Protein AF-A0A0F9DUV9-F1 (afdb_monomer_lite)

Sequence (166 aa):
MYRPVLILVVLLGTTCGIGGWSSSTASAETKAPRNREAAEKVVEALRHGIEGEDSERYRLLDSALELDENHSAAWWHSGFVRLYHQWLRYDEVAAFAEKDVRLTAYRRVRSEHPQTVEGQLALAQWCAKKKLADRQRAHLTMVLQLEPDHEQARRLLGFRRIDGDW

Radius of gyration: 27.96 Å; chains: 1; bounding box: 99×42×62 Å

Foldseek 3Di:
DDDDDDDDDDDDDDPPPCPDPPPPPVVVVLLVVLLVQLVVLQVVLVVCVVVVVNVSSLVSLVVSCVSPVVNPSSLVSNQWDDDPNDTDHPVCVVVVLVPDPLNVVLVVLLVVFDLALVSLQVSLVVCVVVVNLVSNLVSLVSNCVRPVVPPVSCVSNPHDDDPNRD

InterPro domains:
  IPR011990 Tetratricopeptide-like helical domain superfamily [G3DSA:1.25.40.10] (25-162)
  IPR011990 Tetratricopeptide-like helical domain superfamily [SSF48452] (60-159)

pLDDT: mean 86.36, std 18.94, range [31.83, 98.75]

Organism: NCBI:txid412755

Secondary structure (DSSP, 8-state):
------------------------HHHHHHHHHHHHHHHHHHHHHHHHHHHT-HHHHHHHHHHHHHH-TT-HHHHHHTTEEEETTEEEETTTHHHHHHH-HHHHHHHHHHHHS-SSHHHHHHHHHHHHHTT-HHHHHHHHHHHHHH-TT-HHHHHHTT---BTTB-

Structure (mmCIF, N/CA/C/O backbone):
data_AF-A0A0F9DUV9-F1
#
_entry.id   AF-A0A0F9DUV9-F1
#
loop_
_atom_site.group_PDB
_atom_site.id
_atom_site.type_symbol
_atom_site.label_atom_id
_atom_site.label_alt_id
_atom_site.label_comp_id
_atom_site.label_asym_id
_atom_site.label_entity_id
_atom_site.label_seq_id
_atom_site.pdbx_PDB_ins_code
_atom_site.Cartn_x
_atom_site.Cartn_y
_atom_site.Cartn_z
_atom_site.occupancy
_atom_site.B_iso_or_equiv
_atom_site.auth_seq_id
_atom_site.auth_comp_id
_atom_site.auth_asym_id
_atom_site.auth_atom_id
_atom_site.pdbx_PDB_model_num
ATOM 1 N N . MET A 1 1 ? -74.569 -12.215 -21.321 1.00 38.69 1 MET A N 1
ATOM 2 C CA . MET A 1 1 ? -74.706 -11.350 -22.513 1.00 38.69 1 MET A CA 1
ATOM 3 C C . MET A 1 1 ? -73.351 -10.736 -22.820 1.00 38.69 1 MET A C 1
ATOM 5 O O . MET A 1 1 ? -72.878 -9.902 -22.063 1.00 38.69 1 MET A O 1
ATOM 9 N N . TYR A 1 2 ? -72.705 -11.247 -23.865 1.00 31.83 2 TYR A N 1
ATOM 10 C CA . TYR A 1 2 ? -71.391 -10.838 -24.365 1.00 31.83 2 TYR A CA 1
ATOM 11 C C . TYR A 1 2 ? -71.509 -9.534 -25.174 1.00 31.83 2 TYR A C 1
ATOM 13 O O . TYR A 1 2 ? -72.391 -9.430 -26.025 1.00 31.83 2 TYR A O 1
ATOM 21 N N . ARG A 1 3 ? -70.603 -8.571 -24.962 1.00 37.50 3 ARG A N 1
ATOM 22 C CA . ARG A 1 3 ? -70.309 -7.493 -25.925 1.00 37.50 3 ARG A CA 1
ATOM 23 C C . ARG A 1 3 ? -68.794 -7.483 -26.171 1.00 37.50 3 ARG A C 1
ATOM 25 O O . ARG A 1 3 ? -68.058 -7.311 -25.202 1.00 37.50 3 ARG A O 1
ATOM 32 N N . PRO A 1 4 ? -68.316 -7.698 -27.408 1.00 44.28 4 PRO A N 1
ATOM 33 C CA . PRO A 1 4 ? -66.894 -7.653 -27.716 1.00 44.28 4 PRO A CA 1
ATOM 34 C C . PRO A 1 4 ? -66.462 -6.200 -27.945 1.00 44.28 4 PRO A C 1
ATOM 36 O O . PRO A 1 4 ? -67.138 -5.447 -28.646 1.00 44.28 4 PRO A O 1
ATOM 39 N N . VAL A 1 5 ? -65.331 -5.805 -27.365 1.00 40.44 5 VAL A N 1
ATOM 40 C CA . VAL A 1 5 ? -64.641 -4.562 -27.724 1.00 40.44 5 VAL A CA 1
ATOM 41 C C . VAL A 1 5 ? -63.642 -4.908 -28.824 1.00 40.44 5 VAL A C 1
ATOM 43 O O . VAL A 1 5 ? -62.709 -5.676 -28.601 1.00 40.44 5 VAL A O 1
ATOM 46 N N . LEU A 1 6 ? -63.874 -4.372 -30.024 1.00 40.12 6 LEU A N 1
ATOM 47 C CA . LEU A 1 6 ? -62.917 -4.378 -31.129 1.00 40.12 6 LEU A CA 1
ATOM 48 C C . LEU A 1 6 ? -61.694 -3.548 -30.708 1.00 40.12 6 LEU A C 1
ATOM 50 O O . LEU A 1 6 ? -61.810 -2.336 -30.527 1.00 40.12 6 LEU A O 1
ATOM 54 N N . ILE A 1 7 ? -60.529 -4.180 -30.567 1.00 39.88 7 ILE A N 1
ATOM 55 C CA . ILE A 1 7 ? -59.255 -3.462 -30.459 1.00 39.88 7 ILE A CA 1
ATOM 56 C C . ILE A 1 7 ? -58.710 -3.281 -31.875 1.00 39.88 7 ILE A C 1
ATOM 58 O O . ILE A 1 7 ? -58.362 -4.240 -32.562 1.00 39.88 7 ILE A O 1
ATOM 62 N N . LEU A 1 8 ? -58.685 -2.022 -32.303 1.00 33.62 8 LEU A N 1
ATOM 63 C CA . LEU A 1 8 ? -58.086 -1.538 -33.538 1.00 33.62 8 LEU A CA 1
ATOM 64 C C . LEU A 1 8 ? -56.558 -1.711 -33.454 1.00 33.62 8 LEU A C 1
ATOM 66 O O . LEU A 1 8 ? -55.903 -1.078 -32.627 1.00 33.62 8 LEU A O 1
ATOM 70 N N . VAL A 1 9 ? -55.986 -2.567 -34.301 1.00 38.56 9 VAL A N 1
ATOM 71 C CA . VAL A 1 9 ? -54.532 -2.687 -34.477 1.00 38.56 9 VAL A CA 1
ATOM 72 C C . VAL A 1 9 ? -54.055 -1.508 -35.322 1.00 38.56 9 VAL A C 1
ATOM 74 O O . VAL A 1 9 ? -54.343 -1.443 -36.515 1.00 38.56 9 VAL A O 1
ATOM 77 N N . VAL A 1 10 ? -53.310 -0.586 -34.714 1.00 40.38 10 VAL A N 1
ATOM 78 C CA . VAL A 1 10 ? -52.508 0.406 -35.441 1.00 40.38 10 VAL A CA 1
ATOM 79 C C . VAL A 1 10 ? -51.057 -0.064 -35.408 1.00 40.38 10 VAL A C 1
ATOM 81 O O . VAL A 1 10 ? -50.362 0.070 -34.404 1.00 40.38 10 VAL A O 1
ATOM 84 N N . LEU A 1 11 ? -50.614 -0.653 -36.519 1.00 42.12 11 LEU A N 1
ATOM 85 C CA . LEU A 1 11 ? -49.209 -0.928 -36.807 1.00 42.12 11 LEU A CA 1
ATOM 86 C C . LEU A 1 11 ? -48.532 0.391 -37.198 1.00 42.12 11 LEU A C 1
ATOM 88 O O . LEU A 1 11 ? -48.624 0.826 -38.343 1.00 42.12 11 LEU A O 1
ATOM 92 N N . LEU A 1 12 ? -47.850 1.025 -36.246 1.00 44.44 12 LEU A N 1
ATOM 93 C CA . LEU A 1 12 ? -46.853 2.054 -36.535 1.00 44.44 12 LEU A CA 1
ATOM 94 C C . LEU A 1 12 ? -45.470 1.445 -36.317 1.00 44.44 12 LEU A C 1
ATOM 96 O O . LEU A 1 12 ? -45.144 0.959 -35.235 1.00 44.44 12 LEU A O 1
ATOM 100 N N . GLY A 1 13 ? -44.711 1.404 -37.412 1.00 43.72 13 GLY A N 1
ATOM 101 C CA . GLY A 1 13 ? -43.455 0.686 -37.558 1.00 43.72 13 GLY A CA 1
ATOM 102 C C . GLY A 1 13 ? -42.455 1.002 -36.457 1.00 43.72 13 GLY A C 1
ATOM 103 O O . GLY A 1 13 ? -41.930 2.107 -36.354 1.00 43.72 13 GLY A O 1
ATOM 104 N N . THR A 1 14 ? -42.152 -0.018 -35.663 1.00 50.62 14 THR A N 1
ATOM 105 C CA . THR A 1 14 ? -40.987 -0.046 -34.792 1.00 50.62 14 THR A CA 1
ATOM 106 C C . THR A 1 14 ? -39.815 -0.515 -35.647 1.00 50.62 14 THR A C 1
ATOM 108 O O . THR A 1 14 ? -39.616 -1.711 -35.849 1.00 50.62 14 THR A O 1
ATOM 111 N N . THR A 1 15 ? -39.022 0.413 -36.180 1.00 49.53 15 THR A N 1
ATOM 112 C CA . THR A 1 15 ? -37.647 0.069 -36.550 1.00 49.53 15 THR A CA 1
ATOM 113 C C . THR A 1 15 ? -36.918 -0.213 -35.244 1.00 49.53 15 THR A C 1
ATOM 115 O O . THR A 1 15 ? -36.495 0.701 -34.536 1.00 49.53 15 THR A O 1
ATOM 118 N N . CYS A 1 16 ? -36.857 -1.493 -34.886 1.00 40.56 16 CYS A N 1
ATOM 119 C CA . CYS A 1 16 ? -36.011 -2.007 -33.826 1.00 40.56 16 CYS A CA 1
ATOM 120 C C . CYS A 1 16 ? -34.559 -1.760 -34.255 1.00 40.56 16 CYS A C 1
ATOM 122 O O . CYS A 1 16 ? -33.955 -2.557 -34.968 1.00 40.56 16 CYS A O 1
ATOM 124 N N . GLY A 1 17 ? -34.025 -0.592 -33.898 1.00 40.97 17 GLY A N 1
ATOM 125 C CA . GLY A 1 17 ? -32.596 -0.344 -33.938 1.00 40.97 17 GLY A CA 1
ATOM 126 C C . GLY A 1 17 ? -31.960 -1.243 -32.892 1.00 40.97 17 GLY A C 1
ATOM 127 O O . GLY A 1 17 ? -31.938 -0.904 -31.711 1.00 40.97 17 GLY A O 1
ATOM 128 N N . ILE A 1 18 ? -31.485 -2.409 -33.323 1.00 54.81 18 ILE A N 1
ATOM 129 C CA . ILE A 1 18 ? -30.605 -3.273 -32.542 1.00 54.81 18 ILE A CA 1
ATOM 130 C C . ILE A 1 18 ? -29.285 -2.504 -32.429 1.00 54.81 18 ILE A C 1
ATOM 132 O O . ILE A 1 18 ? -28.372 -2.667 -33.235 1.00 54.81 18 ILE A O 1
ATOM 136 N N . GLY A 1 19 ? -29.215 -1.579 -31.473 1.00 44.53 19 GLY A N 1
ATOM 137 C CA . GLY A 1 19 ? -27.963 -0.987 -31.036 1.00 44.53 19 GLY A CA 1
ATOM 138 C C . GLY A 1 19 ? -27.150 -2.098 -30.395 1.00 44.53 19 GLY A C 1
ATOM 139 O O . GLY A 1 19 ? -27.314 -2.382 -29.212 1.00 44.53 19 GLY A O 1
ATOM 140 N N . GLY A 1 20 ? -26.341 -2.784 -31.200 1.00 41.75 20 GLY A N 1
ATOM 141 C CA . GLY A 1 20 ? -25.406 -3.781 -30.718 1.00 41.75 20 GLY A CA 1
ATOM 142 C C . GLY A 1 20 ? -24.484 -3.131 -29.696 1.00 41.75 20 GLY A C 1
ATOM 143 O O . GLY A 1 20 ? -23.671 -2.272 -30.035 1.00 41.75 20 GLY A O 1
ATOM 144 N N . TRP A 1 21 ? -24.600 -3.541 -28.435 1.00 51.66 21 TRP A N 1
ATOM 145 C CA . TRP A 1 21 ? -23.486 -3.434 -27.508 1.00 51.66 21 TRP A CA 1
ATOM 146 C C . TRP A 1 21 ? -22.383 -4.350 -28.035 1.00 51.66 21 TRP A C 1
ATOM 148 O O . TRP A 1 21 ? -22.334 -5.537 -27.721 1.00 51.66 21 TRP A O 1
ATOM 158 N N . SER A 1 22 ? -21.521 -3.804 -28.891 1.00 51.03 22 SER A N 1
ATOM 159 C CA . SER A 1 22 ? -20.252 -4.431 -29.238 1.00 51.03 22 SER A CA 1
ATOM 160 C C . SER A 1 22 ? -19.390 -4.436 -27.984 1.00 51.03 22 SER A C 1
ATOM 162 O O . SER A 1 22 ? -18.722 -3.457 -27.654 1.00 51.03 22 SER A O 1
ATOM 164 N N . SER A 1 23 ? -19.464 -5.535 -27.239 1.00 54.94 23 SER A N 1
ATOM 165 C CA . SER A 1 23 ? -18.570 -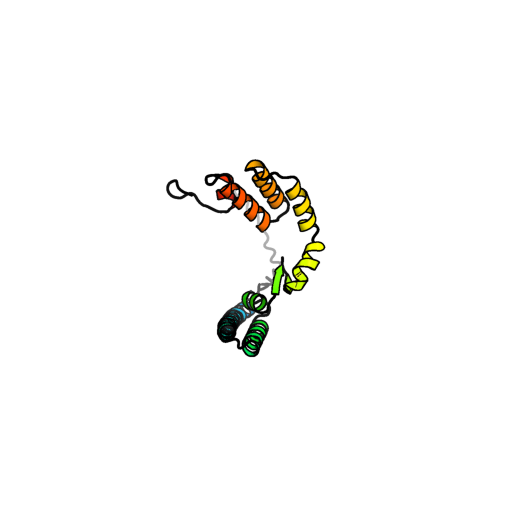5.818 -26.127 1.00 54.94 23 SER A CA 1
ATOM 166 C C . SER A 1 23 ? -17.122 -5.740 -26.613 1.00 54.94 23 SER A C 1
ATOM 168 O O . SER A 1 23 ? -16.762 -6.335 -27.626 1.00 54.94 23 SER A O 1
ATOM 170 N N . SER A 1 24 ? -16.297 -4.999 -25.874 1.00 58.75 24 SER A N 1
ATOM 171 C CA . SER A 1 24 ? -14.857 -4.817 -26.091 1.00 58.75 24 SER A CA 1
ATOM 172 C C . SER A 1 24 ? -14.076 -6.117 -25.827 1.00 58.75 24 SER A C 1
ATOM 174 O O . SER A 1 24 ? -13.321 -6.226 -24.863 1.00 58.75 24 SER A O 1
ATOM 176 N N . THR A 1 25 ? -14.292 -7.152 -26.638 1.00 57.78 25 THR A N 1
ATOM 177 C CA . THR A 1 25 ? -13.604 -8.450 -26.518 1.00 57.78 25 THR A CA 1
ATOM 178 C C . THR A 1 25 ? -12.218 -8.410 -27.160 1.00 57.78 25 THR A C 1
ATOM 180 O O . THR A 1 25 ? -11.255 -8.873 -26.555 1.00 57.78 25 THR A O 1
ATOM 183 N N . ALA A 1 26 ? -12.072 -7.733 -28.303 1.00 56.75 26 ALA A N 1
ATOM 184 C CA . ALA A 1 26 ? -10.803 -7.623 -29.033 1.00 56.75 26 ALA A CA 1
ATOM 185 C C . ALA A 1 26 ? -9.663 -6.969 -28.216 1.00 56.75 26 ALA A C 1
ATOM 187 O O . ALA A 1 26 ? -8.497 -7.360 -28.313 1.00 56.75 26 ALA A O 1
ATOM 188 N N . SER A 1 27 ? -9.990 -5.990 -27.362 1.00 62.84 27 SER A N 1
ATOM 189 C CA . SER A 1 27 ? -9.005 -5.340 -26.482 1.00 62.84 27 SER A CA 1
ATOM 190 C C . SER A 1 27 ? -8.533 -6.278 -25.363 1.00 62.84 27 SER A C 1
ATOM 192 O O . SER A 1 27 ? -7.343 -6.329 -25.050 1.00 62.84 27 SER A O 1
ATOM 194 N N . ALA A 1 28 ? -9.446 -7.079 -24.801 1.00 64.88 28 ALA A N 1
ATOM 195 C CA . ALA A 1 28 ? -9.130 -8.047 -23.753 1.00 64.88 28 ALA A CA 1
ATOM 196 C C . ALA A 1 28 ? -8.307 -9.236 -24.282 1.00 64.88 28 ALA A C 1
ATOM 198 O O . ALA A 1 28 ? -7.328 -9.625 -23.641 1.00 64.88 28 ALA A O 1
ATOM 199 N N . GLU A 1 29 ? -8.646 -9.753 -25.468 1.00 68.81 29 GLU A N 1
ATOM 200 C CA . GLU A 1 29 ? -7.939 -10.864 -26.128 1.00 68.81 29 GLU A CA 1
ATOM 201 C C . GLU A 1 29 ? -6.469 -10.539 -26.410 1.00 68.81 29 GLU A C 1
ATOM 203 O O . GLU A 1 29 ? -5.602 -11.387 -26.217 1.00 68.81 29 GLU A O 1
ATOM 208 N N . THR A 1 30 ? -6.164 -9.294 -26.781 1.00 75.50 30 THR A N 1
ATOM 209 C CA . THR A 1 30 ? -4.781 -8.878 -27.058 1.00 75.50 30 THR A CA 1
ATOM 210 C C . THR A 1 30 ? -4.023 -8.453 -25.791 1.00 75.50 30 THR A C 1
ATOM 212 O O . THR A 1 30 ? -2.795 -8.491 -25.750 1.00 75.50 30 THR A O 1
ATOM 215 N N . LYS A 1 31 ? -4.724 -8.047 -24.723 1.00 80.62 31 LYS A N 1
ATOM 216 C CA . LYS A 1 31 ? -4.100 -7.577 -23.473 1.00 80.62 31 LYS A CA 1
ATOM 217 C C . LYS A 1 31 ? -3.540 -8.715 -22.617 1.00 80.62 31 LYS A C 1
ATOM 219 O O . LYS A 1 31 ? -2.464 -8.563 -22.046 1.00 80.62 31 LYS A O 1
ATOM 224 N N . ALA A 1 32 ? -4.247 -9.841 -22.529 1.00 85.25 32 ALA A N 1
ATOM 225 C CA . ALA A 1 32 ? -3.817 -10.998 -21.741 1.00 85.25 32 ALA A CA 1
ATOM 226 C C . ALA A 1 32 ? -2.440 -11.576 -22.152 1.00 85.25 32 ALA A C 1
ATOM 228 O O . ALA A 1 32 ? -1.613 -11.780 -21.260 1.00 85.25 32 ALA A O 1
ATOM 229 N N . PRO A 1 33 ? -2.140 -11.817 -23.447 1.00 92.44 33 PRO A N 1
ATOM 230 C CA . PRO A 1 33 ? -0.825 -12.314 -23.853 1.00 92.44 33 PRO A CA 1
ATOM 231 C C . PRO A 1 33 ? 0.292 -11.295 -23.593 1.00 92.44 33 PRO A C 1
ATOM 233 O O . PRO A 1 33 ? 1.310 -11.673 -23.021 1.00 92.44 33 PRO A O 1
ATOM 236 N N . ARG A 1 34 ? 0.078 -10.003 -23.892 1.00 93.00 34 ARG A N 1
ATOM 237 C CA . ARG A 1 34 ? 1.069 -8.944 -23.613 1.00 93.00 34 ARG A CA 1
ATOM 238 C C . ARG A 1 34 ? 1.407 -8.825 -22.129 1.00 93.00 34 ARG A C 1
ATOM 240 O O . ARG A 1 34 ? 2.566 -8.667 -21.773 1.00 93.00 34 ARG A O 1
ATOM 247 N N . ASN A 1 35 ? 0.405 -8.936 -21.254 1.00 93.94 35 ASN A N 1
ATOM 248 C CA . ASN A 1 35 ? 0.629 -8.892 -19.810 1.00 93.94 35 ASN A CA 1
ATOM 249 C C . ASN A 1 35 ? 1.482 -10.075 -19.316 1.00 93.94 35 ASN A C 1
ATOM 251 O O . ASN A 1 35 ? 2.321 -9.892 -18.436 1.00 93.94 35 ASN A O 1
ATOM 255 N N . ARG A 1 36 ? 1.285 -11.273 -19.888 1.00 96.00 36 ARG A N 1
ATOM 256 C CA . ARG A 1 36 ? 2.102 -12.454 -19.572 1.00 96.00 36 ARG A CA 1
ATOM 257 C C . ARG A 1 36 ? 3.544 -12.267 -20.034 1.00 96.00 36 ARG A C 1
ATOM 259 O O . ARG A 1 36 ? 4.454 -12.510 -19.253 1.00 96.00 36 ARG A O 1
ATOM 266 N N . GLU A 1 37 ? 3.737 -11.789 -21.256 1.00 97.00 37 GLU A N 1
ATOM 267 C CA . GLU A 1 37 ? 5.068 -11.516 -21.803 1.00 97.00 37 GLU A CA 1
ATOM 268 C C . GLU A 1 37 ? 5.803 -10.434 -20.991 1.00 97.00 37 GLU A C 1
ATOM 270 O O . GLU A 1 37 ? 6.961 -10.612 -20.620 1.00 97.00 37 GLU A O 1
ATOM 275 N N . ALA A 1 38 ? 5.109 -9.359 -20.598 1.00 97.81 38 ALA A N 1
ATOM 276 C CA . ALA A 1 38 ? 5.655 -8.348 -19.691 1.00 97.81 38 ALA A CA 1
ATOM 277 C C . ALA A 1 38 ? 6.084 -8.955 -18.340 1.00 97.81 38 ALA A C 1
ATOM 279 O O . ALA A 1 38 ? 7.147 -8.619 -17.819 1.00 97.81 38 ALA A O 1
ATOM 280 N N . ALA A 1 39 ? 5.300 -9.887 -17.784 1.00 97.69 39 ALA A N 1
ATOM 281 C CA . ALA A 1 39 ? 5.659 -10.578 -16.545 1.00 97.69 39 ALA A CA 1
ATOM 282 C C . ALA A 1 39 ? 6.922 -11.443 -16.704 1.00 97.69 39 ALA A C 1
ATOM 284 O O . ALA A 1 39 ? 7.763 -11.472 -15.806 1.00 97.69 39 ALA A O 1
ATOM 285 N N . GLU A 1 40 ? 7.082 -12.122 -17.842 1.00 98.31 40 GLU A N 1
ATOM 286 C CA . GLU A 1 40 ? 8.283 -12.908 -18.152 1.00 98.31 40 GLU A CA 1
ATOM 287 C C . GLU A 1 40 ? 9.528 -12.015 -18.213 1.00 98.31 40 GLU A C 1
ATOM 289 O O . GLU A 1 40 ? 10.544 -12.342 -17.595 1.00 98.31 40 GLU A O 1
ATOM 294 N N . LYS A 1 41 ? 9.422 -10.838 -18.843 1.00 98.50 41 LYS A N 1
ATOM 295 C CA . LYS A 1 41 ? 10.494 -9.831 -18.866 1.00 98.50 41 LYS A CA 1
ATOM 296 C C . LYS A 1 41 ? 10.870 -9.334 -17.473 1.00 98.50 41 LYS A C 1
ATOM 298 O O . LYS A 1 41 ? 12.053 -9.211 -17.172 1.00 98.50 41 LYS A O 1
ATOM 303 N N . VAL A 1 42 ? 9.893 -9.113 -16.590 1.00 98.44 42 VAL A N 1
ATOM 304 C CA . VAL A 1 42 ? 10.161 -8.745 -15.188 1.00 98.44 42 VAL A CA 1
ATOM 305 C C . VAL A 1 42 ? 10.925 -9.853 -14.460 1.00 98.44 42 VAL A C 1
ATOM 307 O O . VAL A 1 42 ? 11.881 -9.569 -13.740 1.00 98.44 42 VAL A O 1
ATOM 310 N N . VAL A 1 43 ? 10.538 -11.117 -14.645 1.00 98.19 43 VAL A N 1
ATOM 311 C CA . VAL A 1 43 ? 11.233 -12.256 -14.023 1.00 98.19 43 VAL A CA 1
ATOM 312 C C . VAL A 1 43 ? 12.675 -12.372 -14.523 1.00 98.19 43 VAL A C 1
ATOM 314 O O . VAL A 1 43 ? 13.577 -12.636 -13.728 1.00 98.19 43 VAL A O 1
ATOM 317 N N . GLU A 1 44 ? 12.906 -12.169 -15.819 1.00 98.25 44 GLU A N 1
ATOM 318 C CA . GLU A 1 44 ? 14.242 -12.142 -16.424 1.00 98.25 44 GLU A CA 1
ATOM 319 C C . GLU A 1 44 ? 15.083 -10.985 -15.857 1.00 98.25 44 GLU A C 1
ATOM 321 O O . GLU A 1 44 ? 16.194 -11.207 -15.377 1.00 98.25 44 GLU A O 1
ATOM 326 N N . ALA A 1 45 ? 14.510 -9.780 -15.771 1.00 98.31 45 ALA A N 1
ATOM 327 C CA . ALA A 1 45 ? 15.167 -8.600 -15.211 1.00 98.31 45 ALA A CA 1
ATOM 328 C C . ALA A 1 45 ? 15.630 -8.803 -13.760 1.00 98.31 45 ALA A C 1
ATOM 330 O O . ALA A 1 45 ? 16.715 -8.369 -13.369 1.00 98.31 45 ALA A O 1
ATOM 331 N N . LEU A 1 46 ? 14.813 -9.474 -12.944 1.00 96.88 46 LEU A N 1
ATOM 332 C CA . LEU A 1 46 ? 15.165 -9.804 -11.564 1.00 96.88 46 LEU A CA 1
ATOM 333 C C . LEU A 1 46 ? 16.335 -10.781 -11.468 1.00 96.88 46 LEU A C 1
ATOM 335 O O . LEU A 1 46 ? 17.110 -10.702 -10.517 1.00 96.88 46 LEU A O 1
ATOM 339 N N . ARG A 1 47 ? 16.477 -11.673 -12.450 1.00 97.62 47 ARG A N 1
ATOM 340 C CA . ARG A 1 47 ? 17.587 -12.623 -12.538 1.00 97.62 47 ARG A CA 1
ATOM 341 C C . ARG A 1 47 ? 18.908 -11.891 -12.798 1.00 97.62 47 ARG A C 1
ATOM 343 O O . ARG A 1 47 ? 19.830 -12.035 -12.002 1.00 97.62 47 ARG A O 1
ATOM 350 N N . HIS A 1 48 ? 18.928 -10.992 -13.782 1.00 97.75 48 HIS A N 1
ATOM 351 C CA . HIS A 1 48 ? 20.065 -10.098 -14.042 1.00 97.75 48 HIS A CA 1
ATOM 352 C C . HIS A 1 48 ? 20.395 -9.196 -12.843 1.00 97.75 48 HIS A C 1
ATOM 354 O O . HIS A 1 48 ? 21.558 -8.933 -12.551 1.00 97.75 48 HIS A O 1
ATOM 360 N N . GLY A 1 49 ? 19.380 -8.772 -12.080 1.00 93.94 49 GLY A N 1
ATOM 361 C CA . GLY A 1 49 ? 19.583 -8.023 -10.837 1.00 93.94 49 GLY A CA 1
ATOM 362 C C . GLY A 1 49 ?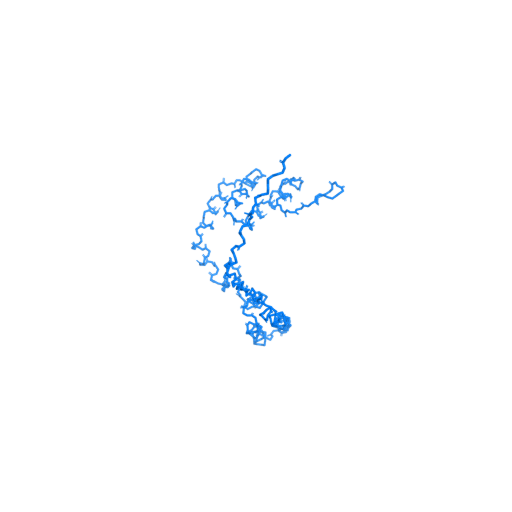 20.353 -8.797 -9.759 1.00 93.94 49 GLY A C 1
ATOM 363 O O . GLY A 1 49 ? 21.113 -8.194 -9.007 1.00 93.94 49 GLY A O 1
ATOM 364 N N . ILE A 1 50 ? 20.197 -10.124 -9.689 1.00 96.50 50 ILE A N 1
ATOM 365 C CA . ILE A 1 50 ? 20.974 -10.982 -8.775 1.00 96.50 50 ILE A CA 1
ATOM 366 C C . ILE A 1 50 ? 22.432 -11.091 -9.242 1.00 96.50 50 ILE A C 1
ATOM 368 O O . ILE A 1 50 ? 23.340 -11.183 -8.419 1.00 96.50 50 ILE A O 1
ATOM 372 N N . GLU A 1 51 ? 22.653 -11.051 -10.554 1.00 95.56 51 GLU A N 1
ATOM 373 C CA . GLU A 1 51 ? 23.970 -11.145 -11.195 1.00 95.56 51 GLU A CA 1
ATOM 374 C C . GLU A 1 51 ? 24.716 -9.795 -11.225 1.00 95.56 51 GLU A C 1
ATOM 376 O O . GLU A 1 51 ? 25.907 -9.751 -11.529 1.00 95.56 51 GLU A O 1
ATOM 381 N N . GLY A 1 52 ? 24.049 -8.695 -10.849 1.00 94.69 52 GLY A N 1
ATOM 382 C CA . GLY A 1 52 ? 24.605 -7.336 -10.864 1.00 94.69 52 GLY A CA 1
ATOM 383 C C . GLY A 1 52 ? 24.602 -6.678 -12.249 1.00 94.69 52 GLY A C 1
ATOM 384 O O . GLY A 1 52 ? 25.228 -5.637 -12.446 1.00 94.69 52 GLY A O 1
ATOM 385 N N . GLU A 1 53 ? 23.893 -7.261 -13.215 1.00 97.19 53 GLU A N 1
ATOM 386 C CA . GLU A 1 53 ? 23.799 -6.780 -14.593 1.00 97.19 53 GLU A CA 1
ATOM 387 C C . GLU A 1 53 ? 22.711 -5.700 -14.727 1.00 97.19 53 GLU A C 1
ATOM 389 O O . GLU A 1 53 ? 21.684 -5.871 -15.389 1.00 97.19 53 GLU A O 1
ATOM 394 N N . ASP A 1 54 ? 22.930 -4.557 -14.072 1.00 94.81 54 ASP A N 1
ATOM 395 C CA . ASP A 1 54 ? 21.926 -3.493 -13.947 1.00 94.81 54 ASP A CA 1
ATOM 396 C C . ASP A 1 54 ? 21.424 -2.956 -15.296 1.00 94.81 54 ASP A C 1
ATOM 398 O O . ASP A 1 54 ? 20.234 -2.674 -15.442 1.00 94.81 54 ASP A O 1
ATOM 402 N N . SER A 1 55 ? 22.297 -2.832 -16.302 1.00 97.19 55 SER A N 1
ATOM 403 C CA . SER A 1 55 ? 21.902 -2.353 -17.635 1.00 97.19 55 SER A CA 1
ATOM 404 C C . SER A 1 55 ? 20.881 -3.274 -18.300 1.00 97.19 55 SER A C 1
ATOM 406 O O . SER A 1 55 ? 19.904 -2.790 -18.871 1.00 97.19 55 SER A O 1
ATOM 408 N N . GLU A 1 56 ? 21.077 -4.589 -18.193 1.00 98.00 56 GLU A N 1
ATOM 409 C CA . GLU A 1 56 ? 20.171 -5.570 -18.787 1.00 98.00 56 GLU A CA 1
ATOM 410 C C . GLU A 1 56 ? 18.863 -5.657 -17.999 1.00 98.00 56 GLU A C 1
ATOM 412 O O . GLU A 1 56 ? 17.778 -5.648 -18.585 1.00 98.00 56 GLU A O 1
ATOM 417 N N . ARG A 1 57 ? 18.952 -5.602 -16.663 1.00 97.88 57 ARG A N 1
ATOM 418 C CA . ARG A 1 57 ? 17.783 -5.469 -15.790 1.00 97.88 57 ARG A CA 1
ATOM 419 C C . ARG A 1 57 ? 16.896 -4.295 -16.216 1.00 97.88 57 ARG A C 1
ATOM 421 O O . ARG A 1 57 ? 15.694 -4.487 -16.384 1.00 97.88 57 ARG A O 1
ATOM 428 N N . TYR A 1 58 ? 17.451 -3.093 -16.387 1.00 97.19 58 TYR A N 1
ATOM 429 C CA . TYR A 1 58 ? 16.644 -1.927 -16.768 1.00 97.19 58 TYR A CA 1
ATOM 430 C C . TYR A 1 58 ? 16.084 -2.041 -18.190 1.00 97.19 58 TYR A C 1
ATOM 432 O O . TYR A 1 58 ? 14.904 -1.762 -18.385 1.00 97.19 58 TYR A O 1
ATOM 440 N N . ARG A 1 59 ? 16.864 -2.551 -19.153 1.00 98.19 59 ARG A N 1
ATOM 441 C CA . ARG A 1 59 ? 16.396 -2.781 -20.532 1.00 98.19 59 ARG A CA 1
ATOM 442 C C . ARG A 1 59 ? 15.166 -3.695 -20.584 1.00 98.19 59 ARG A C 1
ATOM 444 O O . ARG A 1 59 ? 14.225 -3.441 -21.336 1.00 98.19 59 ARG A O 1
ATOM 451 N N . LEU A 1 60 ? 15.168 -4.765 -19.791 1.00 98.62 60 LEU A N 1
ATOM 452 C CA . LEU A 1 60 ? 14.055 -5.711 -19.712 1.00 98.62 60 LEU A CA 1
ATOM 453 C C . LEU A 1 60 ? 12.819 -5.104 -19.036 1.00 98.62 60 LEU A C 1
ATOM 455 O O . LEU A 1 60 ? 11.698 -5.365 -19.472 1.00 98.62 60 LEU A O 1
ATOM 459 N N . LEU A 1 61 ? 13.007 -4.275 -18.005 1.00 98.25 61 LEU A N 1
ATOM 460 C CA . LEU A 1 61 ? 11.905 -3.567 -17.350 1.00 98.25 61 LEU A CA 1
ATOM 461 C C . LEU A 1 61 ? 11.253 -2.530 -18.272 1.00 98.25 61 LEU A C 1
ATOM 463 O O . LEU A 1 61 ? 10.025 -2.450 -18.305 1.00 98.25 61 LEU A O 1
ATOM 467 N N . ASP A 1 62 ? 12.045 -1.797 -19.055 1.00 98.06 62 ASP A N 1
ATOM 468 C CA . ASP A 1 62 ? 11.530 -0.864 -20.062 1.00 98.06 62 ASP A CA 1
ATOM 469 C C . ASP A 1 62 ? 10.722 -1.614 -21.131 1.00 98.06 62 ASP A C 1
ATOM 471 O O . ASP A 1 62 ? 9.577 -1.259 -21.409 1.00 98.06 62 ASP A O 1
ATOM 475 N N . SER A 1 63 ? 11.249 -2.735 -21.638 1.00 98.19 63 SER A N 1
ATOM 476 C CA . SER A 1 63 ? 10.529 -3.599 -22.583 1.00 98.19 63 SER A CA 1
ATOM 477 C C . SER A 1 63 ? 9.211 -4.143 -22.007 1.00 98.19 63 SER A C 1
ATOM 479 O O . SER A 1 63 ? 8.207 -4.222 -22.716 1.00 98.19 63 SER A O 1
ATOM 481 N N . ALA A 1 64 ? 9.165 -4.478 -20.712 1.00 98.31 64 ALA A N 1
ATOM 482 C CA . ALA A 1 64 ? 7.929 -4.899 -20.051 1.00 98.31 64 ALA A CA 1
ATOM 483 C C . ALA A 1 64 ? 6.866 -3.783 -20.026 1.00 98.31 64 ALA A C 1
ATOM 485 O O . ALA A 1 64 ? 5.679 -4.059 -20.210 1.00 98.31 64 ALA A O 1
ATOM 486 N N . LEU A 1 65 ? 7.283 -2.529 -19.819 1.00 97.25 65 LEU A N 1
ATOM 487 C CA . LEU A 1 65 ? 6.393 -1.362 -19.819 1.00 97.25 65 LEU A CA 1
ATOM 488 C C . LEU A 1 65 ? 5.938 -0.962 -21.229 1.00 97.25 65 LEU A C 1
ATOM 490 O O . LEU A 1 65 ? 4.822 -0.470 -21.381 1.00 97.25 65 LEU A O 1
ATOM 494 N N . GLU A 1 66 ? 6.746 -1.216 -22.259 1.00 96.81 66 GLU A N 1
ATOM 495 C CA . GLU A 1 66 ? 6.327 -1.074 -23.661 1.00 96.81 66 GLU A CA 1
ATOM 496 C C . GLU A 1 66 ? 5.227 -2.084 -24.034 1.00 96.81 66 GLU A C 1
ATOM 498 O O . GLU A 1 66 ? 4.288 -1.749 -24.761 1.00 96.81 66 GLU A O 1
ATOM 503 N N . LEU A 1 67 ? 5.310 -3.316 -23.515 1.00 96.50 67 LEU A N 1
ATOM 504 C CA . LEU A 1 67 ? 4.303 -4.364 -23.726 1.00 96.50 67 LEU A CA 1
ATOM 505 C C . LEU A 1 67 ? 2.994 -4.088 -22.968 1.00 96.50 67 LEU A C 1
ATOM 507 O O . LEU A 1 67 ? 1.898 -4.293 -23.505 1.00 96.50 67 LEU A O 1
ATOM 511 N N . ASP A 1 68 ? 3.095 -3.648 -21.713 1.00 95.75 68 ASP A N 1
ATOM 512 C CA . ASP A 1 68 ? 1.961 -3.281 -20.865 1.00 95.75 68 ASP A CA 1
ATOM 513 C C . ASP A 1 68 ? 2.321 -2.090 -19.966 1.00 95.75 68 ASP A C 1
ATOM 515 O O . ASP A 1 68 ? 2.874 -2.238 -18.876 1.00 95.75 68 ASP A O 1
ATOM 519 N N . GLU A 1 69 ? 1.916 -0.895 -20.398 1.00 93.69 69 GLU A N 1
ATOM 520 C CA . GLU A 1 69 ? 2.145 0.377 -19.695 1.00 93.69 69 GLU A CA 1
ATOM 521 C C . GLU A 1 69 ? 1.597 0.397 -18.256 1.00 93.69 69 GLU A C 1
ATOM 523 O O . GLU A 1 69 ? 2.009 1.212 -17.433 1.00 93.69 69 GLU A O 1
ATOM 528 N N . ASN A 1 70 ? 0.652 -0.491 -17.925 1.00 91.31 70 ASN A N 1
ATOM 529 C CA . ASN A 1 70 ? 0.032 -0.579 -16.606 1.00 91.31 70 ASN A CA 1
ATOM 530 C C . ASN A 1 70 ? 0.565 -1.773 -15.792 1.00 91.31 70 ASN A C 1
ATOM 532 O O . ASN A 1 70 ? 0.009 -2.096 -14.729 1.00 91.31 70 ASN A O 1
ATOM 536 N N . HIS A 1 71 ? 1.642 -2.423 -16.253 1.00 95.88 71 HIS A N 1
ATOM 537 C CA . HIS A 1 71 ? 2.223 -3.589 -15.600 1.00 95.88 71 HIS A CA 1
ATOM 538 C C . HIS A 1 71 ? 2.852 -3.213 -14.256 1.00 95.88 71 HIS A C 1
ATOM 540 O O . HIS A 1 71 ? 3.937 -2.641 -14.161 1.00 95.88 71 HIS A O 1
ATOM 546 N N . SER A 1 72 ? 2.148 -3.543 -13.174 1.00 95.62 72 SER A N 1
ATOM 547 C CA . SER A 1 72 ? 2.482 -3.020 -11.846 1.00 95.62 72 SER A CA 1
ATOM 548 C C . SER A 1 72 ? 3.820 -3.529 -11.304 1.00 95.62 72 SER A C 1
ATOM 550 O O . SER A 1 72 ? 4.506 -2.793 -10.600 1.00 95.62 72 SER A O 1
ATOM 552 N N . ALA A 1 73 ? 4.208 -4.764 -11.636 1.00 96.38 73 ALA A N 1
ATOM 553 C CA . ALA A 1 73 ? 5.488 -5.311 -11.195 1.00 96.38 73 ALA A CA 1
ATOM 554 C C . ALA A 1 73 ? 6.674 -4.620 -11.887 1.00 96.38 73 ALA A C 1
ATOM 556 O O . ALA A 1 73 ? 7.678 -4.352 -11.236 1.00 96.38 73 ALA A O 1
ATOM 557 N N . ALA A 1 74 ? 6.537 -4.267 -13.169 1.00 97.62 74 ALA A N 1
ATOM 558 C CA . ALA A 1 74 ? 7.588 -3.591 -13.924 1.00 97.62 74 ALA A CA 1
ATOM 559 C C . ALA A 1 74 ? 7.842 -2.197 -13.345 1.00 97.62 74 ALA A C 1
ATOM 561 O O . ALA A 1 74 ? 8.967 -1.898 -12.964 1.00 97.62 74 ALA A O 1
ATOM 562 N N . TRP A 1 75 ? 6.785 -1.404 -13.128 1.00 97.31 75 TRP A N 1
ATOM 563 C CA . TRP A 1 75 ? 6.900 -0.107 -12.453 1.00 97.31 75 TRP A CA 1
ATOM 564 C C . TRP A 1 75 ? 7.578 -0.202 -11.081 1.00 97.31 75 TRP A C 1
ATOM 566 O O . TRP A 1 75 ? 8.495 0.568 -10.791 1.00 97.31 75 TRP A O 1
ATOM 576 N N . TRP A 1 76 ? 7.159 -1.160 -10.247 1.00 96.25 76 TRP A N 1
ATOM 577 C CA . TRP A 1 76 ? 7.771 -1.388 -8.937 1.00 96.25 76 TRP A CA 1
ATOM 578 C C . TRP A 1 76 ? 9.270 -1.678 -9.049 1.00 96.25 76 TRP A C 1
ATOM 580 O O . TRP A 1 76 ? 10.090 -1.045 -8.381 1.00 96.25 76 TRP A O 1
ATOM 590 N N . HIS A 1 77 ? 9.643 -2.601 -9.934 1.00 96.19 77 HIS A N 1
ATOM 591 C CA . HIS A 1 77 ? 11.036 -2.981 -10.127 1.00 96.19 77 HIS A CA 1
ATOM 592 C C . HIS A 1 77 ? 11.872 -1.914 -10.845 1.00 96.19 77 HIS A C 1
ATOM 594 O O . HIS A 1 77 ? 13.090 -1.934 -10.683 1.00 96.19 77 HIS A O 1
ATOM 600 N N . SER A 1 78 ? 11.255 -0.943 -11.523 1.00 94.88 78 SER A N 1
ATOM 601 C CA . SER A 1 78 ? 11.916 0.254 -12.070 1.00 94.88 78 SER A CA 1
ATOM 602 C C . SER A 1 78 ? 12.125 1.376 -11.039 1.00 94.88 78 SER A C 1
ATOM 604 O O . SER A 1 78 ? 12.612 2.448 -11.389 1.00 94.88 78 SER A O 1
ATOM 606 N N . GLY A 1 79 ? 11.782 1.160 -9.762 1.00 93.06 79 GLY A N 1
ATOM 607 C CA . GLY A 1 79 ? 11.998 2.139 -8.686 1.00 93.06 79 GLY A CA 1
ATOM 608 C C . GLY A 1 79 ? 10.834 3.109 -8.462 1.00 93.06 79 GLY A C 1
ATOM 609 O O . GLY A 1 79 ? 11.011 4.149 -7.817 1.00 93.06 79 GLY A O 1
ATOM 610 N N . PHE A 1 80 ? 9.647 2.774 -8.971 1.00 95.50 80 PHE A N 1
ATOM 611 C CA . PHE A 1 80 ? 8.428 3.540 -8.743 1.00 95.50 80 PHE A CA 1
ATOM 612 C C . PHE A 1 80 ? 7.572 2.901 -7.652 1.00 95.50 80 PHE A C 1
ATOM 614 O O . PHE A 1 80 ? 7.472 1.685 -7.512 1.00 95.50 80 PHE A O 1
ATOM 621 N N . VAL A 1 81 ? 6.888 3.740 -6.889 1.00 93.81 81 VAL A N 1
ATOM 622 C CA . VAL A 1 81 ? 5.934 3.341 -5.863 1.00 93.81 81 VAL A CA 1
ATOM 623 C C . VAL A 1 81 ? 4.563 3.838 -6.279 1.00 93.81 81 VAL A C 1
ATOM 625 O O . VAL A 1 81 ? 4.379 5.002 -6.641 1.00 93.81 81 VAL A O 1
ATOM 628 N N . ARG A 1 82 ? 3.571 2.951 -6.210 1.00 92.44 82 ARG A N 1
ATOM 629 C CA . ARG A 1 82 ? 2.188 3.327 -6.475 1.00 92.44 82 ARG A CA 1
ATOM 630 C C . ARG A 1 82 ? 1.589 3.990 -5.244 1.00 92.44 82 ARG A C 1
ATOM 632 O O . ARG A 1 82 ? 1.344 3.325 -4.240 1.00 92.44 82 ARG A O 1
ATOM 639 N N . LEU A 1 83 ? 1.303 5.284 -5.336 1.00 87.00 83 LEU A N 1
ATOM 640 C CA . LEU A 1 83 ? 0.557 6.020 -4.322 1.00 87.00 83 LEU A CA 1
ATOM 641 C C . LEU A 1 83 ? -0.779 6.470 -4.917 1.00 87.00 83 LEU A C 1
ATOM 643 O O . LEU A 1 83 ? -0.834 7.179 -5.921 1.00 87.00 83 LEU A O 1
ATOM 647 N N . TYR A 1 84 ? -1.881 6.035 -4.305 1.00 82.31 84 TYR A N 1
ATOM 648 C CA . TYR A 1 84 ? -3.223 6.168 -4.880 1.00 82.31 84 TYR A CA 1
ATOM 649 C C . TYR A 1 84 ? -3.293 5.554 -6.292 1.00 82.31 84 TYR A C 1
ATOM 651 O O . TYR A 1 84 ? -3.154 4.343 -6.456 1.00 82.31 84 TYR A O 1
ATOM 659 N N . HIS A 1 85 ? -3.504 6.373 -7.319 1.00 85.75 85 HIS A N 1
ATOM 660 C CA . HIS A 1 85 ? -3.621 5.932 -8.709 1.00 85.75 85 HIS A CA 1
ATOM 661 C C . HIS A 1 85 ? -2.440 6.400 -9.567 1.00 85.75 85 HIS A C 1
ATOM 663 O O . HIS A 1 85 ? -2.561 6.438 -10.785 1.00 85.75 85 HIS A O 1
ATOM 669 N N . GLN A 1 86 ? -1.320 6.765 -8.938 1.00 89.31 86 GLN A N 1
ATOM 670 C CA . GLN A 1 86 ? -0.149 7.313 -9.615 1.00 89.31 86 GLN A CA 1
ATOM 671 C C . GLN A 1 86 ? 1.102 6.509 -9.268 1.00 89.31 86 GLN A C 1
ATOM 673 O O . GLN A 1 86 ? 1.309 6.139 -8.111 1.00 89.31 86 GLN A O 1
ATOM 678 N N . TRP A 1 87 ? 1.923 6.245 -10.281 1.00 93.94 87 TRP A N 1
ATOM 679 C CA . TRP A 1 87 ? 3.289 5.766 -10.115 1.00 93.94 87 TRP A CA 1
ATOM 680 C C . TRP A 1 87 ? 4.192 6.977 -9.919 1.00 93.94 87 TRP A C 1
ATOM 682 O O . TRP A 1 87 ? 4.231 7.860 -10.770 1.00 93.94 87 TRP A O 1
ATOM 692 N N . LEU A 1 88 ? 4.863 7.037 -8.776 1.00 94.75 88 LEU A N 1
ATOM 693 C CA . LEU A 1 88 ? 5.806 8.097 -8.425 1.00 94.75 88 LEU A CA 1
ATOM 694 C C . LEU A 1 88 ? 7.175 7.469 -8.228 1.00 94.75 88 LEU A C 1
ATOM 696 O O . LEU A 1 88 ? 7.254 6.358 -7.699 1.00 94.75 88 LEU A O 1
ATOM 700 N N . ARG A 1 89 ? 8.253 8.159 -8.599 1.00 93.88 89 ARG A N 1
ATOM 701 C CA . ARG A 1 89 ? 9.583 7.698 -8.192 1.00 93.88 89 ARG A CA 1
ATOM 702 C C . ARG A 1 89 ? 9.689 7.765 -6.672 1.00 93.88 89 ARG A C 1
ATOM 704 O O . ARG A 1 89 ? 9.044 8.599 -6.033 1.00 93.88 89 ARG A O 1
ATOM 711 N N . TYR A 1 90 ? 10.470 6.869 -6.072 1.00 88.88 90 TYR A N 1
ATOM 712 C CA . TYR A 1 90 ? 10.534 6.757 -4.609 1.00 88.88 90 TYR A CA 1
ATOM 713 C C . TYR A 1 90 ? 10.891 8.087 -3.906 1.00 88.88 90 TYR A C 1
ATOM 715 O O . TYR A 1 90 ? 10.390 8.363 -2.817 1.00 88.88 90 TYR A O 1
ATOM 723 N N . ASP A 1 91 ? 11.728 8.914 -4.534 1.00 90.62 91 ASP A N 1
ATOM 724 C CA . ASP A 1 91 ? 12.193 10.219 -4.056 1.00 90.62 91 ASP A CA 1
ATOM 725 C C . ASP A 1 91 ? 11.115 11.315 -4.153 1.00 90.62 91 ASP A C 1
ATOM 727 O O . ASP A 1 91 ? 11.120 12.267 -3.374 1.00 90.62 91 ASP A O 1
ATOM 731 N N . GLU A 1 92 ? 10.125 11.150 -5.030 1.00 92.62 92 GLU A N 1
ATOM 732 C CA . GLU A 1 92 ? 8.997 12.075 -5.201 1.00 92.62 92 GLU A CA 1
ATOM 733 C C . GLU A 1 92 ? 7.861 11.824 -4.195 1.00 92.62 92 GLU A C 1
ATOM 735 O O . GLU A 1 92 ? 7.044 12.713 -3.924 1.00 92.62 92 GLU A O 1
ATOM 740 N N . VAL A 1 93 ? 7.806 10.622 -3.608 1.00 90.12 93 VAL A N 1
ATOM 741 C CA . VAL A 1 93 ? 6.721 10.198 -2.706 1.00 90.12 93 VAL A CA 1
ATOM 742 C C . VAL A 1 93 ? 6.578 11.140 -1.509 1.00 90.12 93 VAL A C 1
ATOM 744 O O . VAL A 1 93 ? 5.456 11.475 -1.125 1.00 90.12 93 VAL A O 1
ATOM 747 N N . ALA A 1 94 ? 7.690 11.591 -0.919 1.00 87.00 94 ALA A N 1
ATOM 748 C CA . ALA A 1 94 ? 7.670 12.460 0.259 1.00 87.00 94 ALA A CA 1
ATOM 749 C C . ALA A 1 94 ? 7.026 13.823 -0.045 1.00 87.00 94 ALA A C 1
ATOM 751 O O . ALA A 1 94 ? 6.086 14.230 0.640 1.00 87.00 94 ALA A O 1
ATOM 752 N N . ALA A 1 95 ? 7.463 14.478 -1.123 1.00 88.00 95 ALA A N 1
ATOM 753 C CA . ALA A 1 95 ? 6.929 15.769 -1.552 1.00 88.00 95 ALA A CA 1
ATOM 754 C C . ALA A 1 95 ? 5.451 15.676 -1.966 1.00 88.00 95 ALA A C 1
ATOM 756 O O . ALA A 1 95 ? 4.666 16.599 -1.729 1.00 88.00 95 ALA A O 1
ATOM 757 N N . PHE A 1 96 ? 5.042 14.554 -2.567 1.00 87.81 96 PHE A N 1
ATOM 758 C CA . PHE 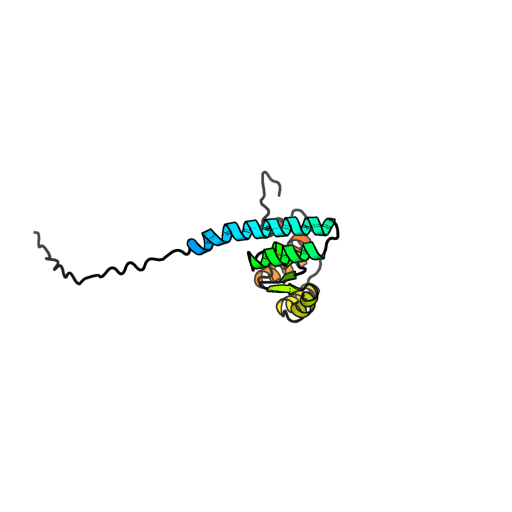A 1 96 ? 3.633 14.304 -2.855 1.00 87.81 96 PHE A CA 1
ATOM 759 C C . PHE A 1 96 ? 2.816 14.152 -1.564 1.00 87.81 96 PHE A C 1
ATOM 761 O O . PHE A 1 96 ? 1.748 14.749 -1.420 1.00 87.81 96 PHE A O 1
ATOM 768 N N . ALA A 1 97 ? 3.325 13.379 -0.603 1.00 83.31 97 ALA A N 1
ATOM 769 C CA . ALA A 1 97 ? 2.658 13.112 0.665 1.00 83.31 97 ALA A CA 1
ATOM 770 C C . ALA A 1 97 ? 2.461 14.380 1.517 1.00 83.31 97 ALA A C 1
ATOM 772 O O . ALA A 1 97 ? 1.441 14.503 2.192 1.00 83.31 97 ALA A O 1
ATOM 773 N N . GLU A 1 98 ? 3.388 15.340 1.471 1.00 85.12 98 GLU A N 1
ATOM 774 C CA . GLU A 1 98 ? 3.256 16.635 2.160 1.00 85.12 98 GLU A CA 1
ATOM 775 C C . GLU A 1 98 ? 2.058 17.458 1.675 1.00 85.12 98 GLU A C 1
ATOM 777 O O . GLU A 1 98 ? 1.399 18.133 2.467 1.00 85.12 98 GLU A O 1
ATOM 782 N N . LYS A 1 99 ? 1.733 17.364 0.383 1.00 87.38 99 LYS A N 1
ATOM 783 C CA . LYS A 1 99 ? 0.597 18.070 -0.226 1.00 87.38 99 LYS A CA 1
ATOM 784 C C . LYS A 1 99 ? -0.740 17.372 0.038 1.00 87.38 99 LYS A C 1
ATOM 786 O O . LYS A 1 99 ? -1.800 17.951 -0.201 1.00 87.38 99 LYS A O 1
ATOM 791 N N . ASP A 1 100 ? -0.722 16.135 0.535 1.00 87.38 100 ASP A N 1
ATOM 792 C CA . ASP A 1 100 ? -1.934 15.366 0.790 1.00 87.38 100 ASP A CA 1
ATOM 793 C C . ASP A 1 100 ? -2.611 15.799 2.098 1.00 87.38 100 ASP A C 1
ATOM 795 O O . ASP A 1 100 ? -2.291 15.344 3.200 1.00 87.38 100 ASP A O 1
ATOM 799 N N . VAL A 1 101 ? -3.641 16.636 1.957 1.00 89.44 101 VAL A N 1
ATOM 800 C CA . VAL A 1 101 ? -4.478 17.123 3.065 1.00 89.44 101 VAL A CA 1
ATOM 801 C C . VAL A 1 101 ? -5.046 15.975 3.910 1.00 89.44 101 VAL A C 1
ATOM 803 O O . VAL A 1 101 ? -5.211 16.126 5.124 1.00 89.44 101 VAL A O 1
ATOM 806 N N . ARG A 1 102 ? -5.312 14.800 3.316 1.00 89.94 102 ARG A N 1
ATOM 807 C CA . ARG A 1 102 ? -5.810 13.637 4.068 1.00 89.94 102 ARG A CA 1
ATOM 808 C C . ARG A 1 102 ? -4.745 13.077 5.000 1.00 89.94 102 ARG A C 1
ATOM 810 O O . ARG A 1 102 ? -5.074 12.706 6.126 1.00 89.94 102 ARG A O 1
ATOM 817 N N . LEU A 1 103 ? -3.487 13.024 4.555 1.00 89.12 103 LEU A N 1
ATOM 818 C CA . LEU A 1 103 ? -2.375 12.574 5.388 1.00 89.12 103 LEU A CA 1
ATOM 819 C C . LEU A 1 103 ? -2.117 13.561 6.530 1.00 89.12 103 LEU A C 1
ATOM 821 O O . LEU A 1 103 ? -1.941 13.125 7.668 1.00 89.12 103 LEU A O 1
ATOM 825 N N . THR A 1 104 ? -2.166 14.866 6.259 1.00 91.81 104 THR A N 1
ATOM 826 C CA . THR A 1 104 ? -2.031 15.906 7.291 1.00 91.81 104 THR A CA 1
ATOM 827 C C . THR A 1 104 ? -3.139 15.806 8.340 1.00 91.81 104 THR A C 1
ATOM 829 O O . THR A 1 104 ? -2.855 15.754 9.537 1.00 91.81 104 THR A O 1
ATOM 832 N N . ALA A 1 105 ? -4.400 15.684 7.912 1.00 94.44 105 ALA A N 1
ATOM 833 C CA . ALA A 1 105 ? -5.526 15.505 8.828 1.00 94.44 105 ALA A CA 1
ATOM 834 C C . ALA A 1 105 ? -5.391 14.223 9.666 1.00 94.44 105 ALA A C 1
ATOM 836 O O . ALA A 1 105 ? -5.622 14.253 10.873 1.00 94.44 105 ALA A O 1
ATOM 837 N N . TYR A 1 106 ? -4.982 13.112 9.043 1.00 95.81 106 TYR A N 1
ATOM 838 C CA . TYR A 1 106 ? -4.738 11.851 9.740 1.00 95.81 106 TYR A CA 1
ATOM 839 C C . TYR A 1 106 ? -3.644 11.974 10.802 1.00 95.81 106 TYR A C 1
ATOM 841 O O . TYR A 1 106 ? -3.844 11.508 11.918 1.00 95.81 106 TYR A O 1
ATOM 849 N N . ARG A 1 107 ? -2.510 12.613 10.485 1.00 94.94 107 ARG A N 1
ATOM 850 C CA . ARG A 1 107 ? -1.403 12.799 11.436 1.00 94.94 107 ARG A CA 1
ATOM 851 C C . ARG A 1 107 ? -1.851 13.563 12.684 1.00 94.94 107 ARG A C 1
ATOM 853 O O . ARG A 1 107 ? -1.541 13.119 13.784 1.00 94.94 107 ARG A O 1
ATOM 860 N N . ARG A 1 108 ? -2.631 14.638 12.513 1.00 95.75 108 ARG A N 1
ATOM 861 C CA . ARG A 1 108 ? -3.201 15.409 13.630 1.00 95.75 108 ARG A CA 1
ATOM 862 C C . ARG A 1 108 ? -4.139 14.563 14.491 1.00 95.75 108 ARG A C 1
ATOM 864 O O . ARG A 1 108 ? -3.966 14.484 15.699 1.00 95.75 108 ARG A O 1
ATOM 871 N N . VAL A 1 109 ? -5.104 13.885 13.870 1.00 97.12 109 VAL A N 1
ATOM 872 C CA . VAL A 1 109 ? -6.059 13.055 14.621 1.00 97.12 109 VAL A CA 1
ATOM 873 C C . VAL A 1 109 ? -5.331 11.909 15.328 1.00 97.12 109 VAL A C 1
ATOM 875 O O . VAL A 1 109 ? -5.594 11.647 16.496 1.00 97.12 109 VAL A O 1
ATOM 878 N N . ARG A 1 110 ? -4.351 11.272 14.677 1.00 97.56 110 ARG A N 1
ATOM 879 C CA . ARG A 1 110 ? -3.535 10.217 15.288 1.00 97.56 110 ARG A CA 1
ATOM 880 C C . ARG A 1 110 ? -2.798 10.693 16.540 1.00 97.56 110 ARG A C 1
ATOM 882 O O . ARG A 1 110 ? -2.741 9.925 17.490 1.00 97.56 110 ARG A O 1
ATOM 889 N N . SER A 1 111 ? -2.244 11.910 16.559 1.00 97.00 111 SER A N 1
ATOM 890 C CA . SER A 1 111 ? -1.522 12.416 17.740 1.00 97.00 111 SER A CA 1
ATOM 891 C C . SER A 1 111 ? -2.413 12.638 18.964 1.00 97.00 111 SER A C 1
ATOM 893 O O . SER A 1 111 ? -1.908 12.681 20.078 1.00 97.00 111 SER A O 1
ATOM 895 N N . GLU A 1 112 ? -3.724 12.760 18.765 1.00 96.44 112 GLU A N 1
ATOM 896 C CA . GLU A 1 112 ? -4.706 12.957 19.839 1.00 96.44 112 GLU A CA 1
ATOM 897 C C . GLU A 1 112 ? -5.245 11.626 20.395 1.00 96.44 112 GLU A C 1
ATOM 899 O O . GLU A 1 112 ? -5.894 11.614 21.438 1.00 96.44 112 GLU A O 1
ATOM 904 N N . HIS A 1 113 ? -5.001 10.500 19.709 1.00 96.75 113 HIS A N 1
ATOM 905 C CA . HIS A 1 113 ? -5.530 9.193 20.098 1.00 96.75 113 HIS A CA 1
ATOM 906 C C . HIS A 1 113 ? -4.474 8.375 20.851 1.00 96.75 113 HIS A C 1
ATOM 908 O O . HIS A 1 113 ? -3.384 8.142 20.318 1.00 96.75 113 HIS A O 1
ATOM 914 N N . PRO A 1 114 ? -4.786 7.881 22.062 1.00 96.25 114 PRO A N 1
ATOM 915 C CA . PRO A 1 114 ? -3.846 7.090 22.837 1.00 96.25 114 PRO A CA 1
ATOM 916 C C . PRO A 1 114 ? -3.630 5.700 22.224 1.00 96.25 114 PRO A C 1
ATOM 918 O O . PRO A 1 114 ? -4.425 5.190 21.425 1.00 96.25 114 PRO A O 1
ATOM 921 N N . GLN A 1 115 ? -2.544 5.052 22.634 1.00 95.81 115 GLN A N 1
ATOM 922 C CA . GLN A 1 115 ? -2.202 3.693 22.217 1.00 95.81 115 GLN A CA 1
ATOM 923 C C . GLN A 1 115 ? -2.881 2.638 23.113 1.00 95.81 115 GLN A C 1
ATOM 925 O O . GLN A 1 115 ? -2.230 1.736 23.627 1.00 95.81 115 GLN A O 1
ATOM 930 N N . THR A 1 116 ? -4.195 2.778 23.312 1.00 98.50 116 THR A N 1
ATOM 931 C CA . THR A 1 116 ? -5.064 1.789 23.978 1.00 98.50 116 THR A CA 1
ATOM 932 C C . THR A 1 116 ? -5.983 1.120 22.959 1.00 98.50 116 THR A C 1
ATOM 934 O O . THR A 1 116 ? -6.116 1.612 21.836 1.00 98.50 116 THR A O 1
ATOM 937 N N . VAL A 1 117 ? -6.645 0.025 23.342 1.00 98.50 117 VAL A N 1
ATOM 938 C CA . VAL A 1 117 ? -7.629 -0.661 22.488 1.00 98.50 117 VAL A CA 1
ATOM 939 C C . VAL A 1 117 ? -8.690 0.323 21.989 1.00 98.50 117 VAL A C 1
ATOM 941 O O . VAL A 1 117 ? -8.893 0.459 20.782 1.00 98.50 117 VAL A O 1
ATOM 944 N N . GLU A 1 118 ? -9.295 1.095 22.891 1.00 98.25 118 GLU A N 1
ATOM 945 C CA . GLU A 1 118 ? -10.356 2.056 22.579 1.00 98.25 118 GLU A CA 1
ATOM 946 C C . GLU A 1 118 ? -9.838 3.192 21.695 1.00 98.25 118 GLU A C 1
ATOM 948 O O . GLU A 1 118 ? -10.491 3.567 20.719 1.00 98.25 118 GLU A O 1
ATOM 953 N N . GLY A 1 119 ? -8.647 3.721 21.999 1.00 98.31 119 GLY A N 1
ATOM 954 C CA . GLY A 1 119 ? -8.026 4.795 21.226 1.00 98.31 119 GLY A CA 1
ATOM 955 C C . GLY A 1 119 ? -7.703 4.368 19.794 1.00 98.31 119 GLY A C 1
ATOM 956 O O . GLY A 1 119 ? -8.011 5.085 18.839 1.00 98.31 119 GLY A O 1
ATOM 957 N N . GLN A 1 120 ? -7.140 3.172 19.617 1.00 98.62 120 GLN A N 1
ATOM 958 C CA . GLN A 1 120 ? -6.816 2.636 18.295 1.00 98.62 120 GLN A CA 1
ATOM 959 C C . GLN A 1 120 ? -8.075 2.250 17.513 1.00 98.62 120 GLN A C 1
ATOM 961 O O . GLN A 1 120 ? -8.155 2.521 16.313 1.00 98.62 120 GLN A O 1
ATOM 966 N N . LEU A 1 121 ? -9.091 1.697 18.179 1.00 98.44 121 LEU A N 1
ATOM 967 C CA . LEU A 1 121 ? -10.368 1.371 17.553 1.00 98.44 121 LEU A CA 1
ATOM 968 C C . LEU A 1 121 ? -11.118 2.634 17.101 1.00 98.44 121 LEU A C 1
ATOM 970 O O . LEU A 1 121 ? -11.611 2.684 15.971 1.00 98.44 121 LEU A O 1
ATOM 974 N N . ALA A 1 122 ? -11.153 3.684 17.926 1.00 98.31 122 ALA A N 1
ATOM 975 C CA . ALA A 1 122 ? -11.733 4.977 17.562 1.00 98.31 122 ALA A CA 1
ATOM 976 C C . ALA A 1 122 ? -11.010 5.603 16.356 1.00 98.31 122 ALA A C 1
ATOM 978 O O . ALA A 1 122 ? -11.650 6.065 15.403 1.00 98.31 122 ALA A O 1
ATOM 979 N N . LEU A 1 123 ? -9.676 5.535 16.334 1.00 98.50 123 LEU A N 1
ATOM 980 C CA . LEU A 1 123 ? -8.877 6.018 15.211 1.00 98.50 123 LEU A CA 1
ATOM 981 C C . LEU A 1 123 ? -9.106 5.194 13.932 1.00 98.50 123 LEU A C 1
ATOM 983 O O . LEU A 1 123 ? -9.204 5.759 12.838 1.00 98.50 123 LEU A O 1
ATOM 987 N N . ALA A 1 124 ? -9.256 3.872 14.049 1.00 98.50 124 ALA A N 1
ATOM 988 C CA . ALA A 1 124 ? -9.612 2.999 12.932 1.00 98.50 124 ALA A CA 1
ATOM 989 C C . ALA A 1 124 ? -10.987 3.363 12.346 1.00 98.50 124 ALA A C 1
ATOM 991 O O . ALA A 1 124 ? -11.132 3.483 11.127 1.00 98.50 124 ALA A O 1
ATOM 992 N N . GLN A 1 125 ? -11.985 3.611 13.199 1.00 98.25 125 GLN A N 1
ATOM 993 C CA . GLN A 1 125 ? -13.318 4.050 12.776 1.00 98.25 125 GLN A CA 1
ATOM 994 C C . GLN A 1 125 ? -13.281 5.420 12.087 1.00 98.25 125 GLN A C 1
ATOM 996 O O . GLN A 1 125 ? -13.959 5.632 11.077 1.00 98.25 125 GLN A O 1
ATOM 1001 N N . TRP A 1 126 ? -12.472 6.356 12.590 1.00 98.12 126 TRP A N 1
ATOM 1002 C CA . TRP A 1 126 ? -12.254 7.642 11.928 1.00 98.12 126 TRP A CA 1
ATOM 1003 C C . TRP A 1 126 ? -11.631 7.458 10.536 1.00 98.12 126 TRP A C 1
ATOM 1005 O O . TRP A 1 126 ? -12.116 8.042 9.563 1.00 98.12 126 TRP A O 1
ATOM 1015 N N . CYS A 1 127 ? -10.616 6.595 10.412 1.00 98.06 127 CYS A N 1
ATOM 1016 C CA . CYS A 1 127 ? -9.992 6.270 9.128 1.00 98.06 127 CYS A CA 1
ATOM 1017 C C . CYS A 1 127 ? -11.006 5.679 8.139 1.00 98.06 127 CYS A C 1
ATOM 1019 O O . CYS A 1 127 ? -11.029 6.094 6.978 1.00 98.06 127 CYS A O 1
ATOM 1021 N N . ALA A 1 128 ? -11.889 4.787 8.600 1.00 97.62 128 ALA A N 1
ATOM 1022 C CA . ALA A 1 128 ? -12.962 4.214 7.788 1.00 97.62 128 ALA A CA 1
ATOM 1023 C C . ALA A 1 128 ? -13.889 5.304 7.222 1.00 97.62 128 ALA A C 1
ATOM 1025 O O . ALA A 1 128 ? -14.113 5.374 6.012 1.00 97.62 128 ALA A O 1
ATOM 1026 N N . LYS A 1 129 ? -14.347 6.236 8.074 1.00 97.50 129 LYS A N 1
ATOM 1027 C CA . LYS A 1 129 ? -15.185 7.383 7.665 1.00 97.50 129 LYS A CA 1
ATOM 1028 C C . LYS A 1 129 ? -14.485 8.292 6.649 1.00 97.50 129 LYS A C 1
ATOM 1030 O O . LYS A 1 129 ? -15.142 8.897 5.805 1.00 97.50 129 LYS A O 1
ATOM 1035 N N . LYS A 1 130 ? -13.154 8.391 6.713 1.00 96.38 130 LYS A N 1
ATOM 1036 C CA . LYS A 1 130 ? -12.323 9.160 5.772 1.00 96.38 130 LYS A CA 1
ATOM 1037 C C . LYS A 1 130 ? -11.862 8.360 4.548 1.00 96.38 130 LYS A C 1
ATOM 1039 O O . LYS A 1 130 ? -11.119 8.907 3.735 1.00 96.38 130 LYS A O 1
ATOM 1044 N N . LYS A 1 131 ? -12.314 7.108 4.389 1.00 94.06 131 LYS A N 1
ATOM 1045 C CA . LYS A 1 131 ? -11.924 6.191 3.302 1.00 94.06 131 LYS A CA 1
ATOM 1046 C C . LYS A 1 131 ? -10.408 5.947 3.241 1.00 94.06 131 LYS A C 1
ATOM 1048 O O . LYS A 1 131 ? -9.819 5.875 2.167 1.00 94.06 131 LYS A O 1
ATOM 1053 N N . LEU A 1 132 ? -9.767 5.837 4.404 1.00 94.06 132 LEU A N 1
ATOM 1054 C CA . LEU A 1 132 ? -8.331 5.584 4.553 1.00 94.06 132 LEU A CA 1
ATOM 1055 C C . LEU A 1 132 ? -8.085 4.111 4.918 1.00 94.06 132 LEU A C 1
ATOM 1057 O O . LEU A 1 132 ? -7.682 3.811 6.042 1.00 94.06 132 LEU A O 1
ATOM 1061 N N . ALA A 1 133 ? -8.347 3.203 3.975 1.00 93.81 133 ALA A N 1
ATOM 1062 C CA . ALA A 1 133 ? -8.383 1.755 4.218 1.00 93.81 133 ALA A CA 1
ATOM 1063 C C . ALA A 1 133 ? -7.078 1.193 4.814 1.00 93.81 133 ALA A C 1
ATOM 1065 O O . ALA A 1 133 ? -7.120 0.512 5.836 1.00 93.81 133 ALA A O 1
ATOM 1066 N N . ASP A 1 134 ? -5.913 1.542 4.258 1.00 93.38 134 ASP A N 1
ATOM 1067 C CA . ASP A 1 134 ? -4.626 1.032 4.763 1.00 93.38 134 ASP A CA 1
ATOM 1068 C C . ASP A 1 134 ? -4.332 1.484 6.198 1.00 93.38 134 ASP A C 1
ATOM 1070 O O . ASP A 1 134 ? -3.806 0.724 7.011 1.00 93.38 134 ASP A O 1
AT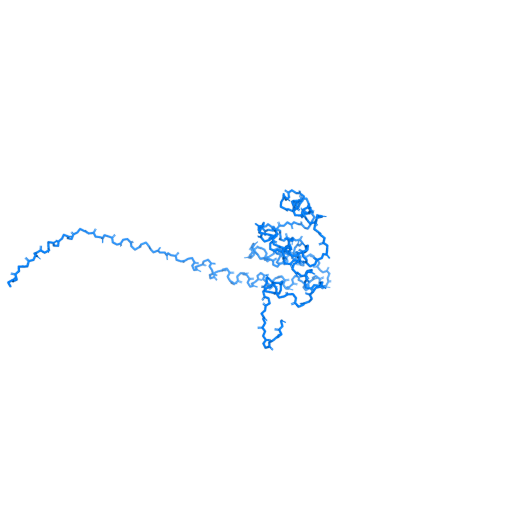OM 1074 N N . ARG A 1 135 ? -4.724 2.717 6.538 1.00 96.50 135 ARG A N 1
ATOM 1075 C CA . ARG A 1 135 ? -4.554 3.277 7.887 1.00 96.50 135 ARG A CA 1
ATOM 1076 C C . ARG A 1 135 ? -5.540 2.648 8.868 1.00 96.50 135 ARG A C 1
ATOM 1078 O O . ARG A 1 135 ? -5.146 2.310 9.978 1.00 96.50 135 ARG A O 1
ATOM 1085 N N . GLN A 1 136 ? -6.791 2.432 8.451 1.00 98.25 136 GLN A N 1
ATOM 1086 C CA . GLN A 1 136 ? -7.762 1.663 9.232 1.00 98.25 136 GLN A CA 1
ATOM 1087 C C . GLN A 1 136 ? -7.206 0.270 9.545 1.00 98.25 136 GLN A C 1
ATOM 1089 O O . GLN A 1 136 ? -7.190 -0.120 10.709 1.00 98.25 136 GLN A O 1
ATOM 1094 N N . ARG A 1 137 ? -6.699 -0.445 8.531 1.00 98.38 137 ARG A N 1
ATOM 1095 C CA . ARG A 1 137 ? -6.097 -1.773 8.692 1.00 98.38 137 ARG A CA 1
ATOM 1096 C C . ARG A 1 137 ? -4.967 -1.753 9.720 1.00 98.38 137 ARG A C 1
ATOM 1098 O O . ARG A 1 137 ? -4.992 -2.555 10.643 1.00 98.38 137 ARG A O 1
ATOM 1105 N N . ALA A 1 138 ? -4.040 -0.798 9.619 1.00 98.12 138 ALA A N 1
ATOM 1106 C CA . ALA A 1 138 ? -2.929 -0.664 10.562 1.00 98.12 138 ALA A CA 1
ATOM 1107 C C . ALA A 1 138 ? -3.393 -0.455 12.017 1.00 98.12 138 ALA A C 1
ATOM 1109 O O . ALA A 1 138 ? -2.850 -1.074 12.931 1.00 98.12 138 ALA A O 1
ATOM 1110 N N . HIS A 1 139 ? -4.417 0.373 12.244 1.00 98.56 139 HIS A N 1
ATOM 1111 C CA . HIS A 1 139 ? -4.946 0.606 13.592 1.00 98.56 139 HIS A CA 1
ATOM 1112 C C . HIS A 1 139 ? -5.731 -0.586 14.142 1.00 98.56 139 HIS A C 1
ATOM 1114 O O . HIS A 1 139 ? -5.616 -0.886 15.325 1.00 98.56 139 HIS A O 1
ATOM 1120 N N . LEU A 1 140 ? -6.457 -1.324 13.299 1.00 98.75 140 LEU A N 1
ATOM 1121 C CA . LEU A 1 140 ? -7.081 -2.585 13.710 1.00 98.75 140 LEU A CA 1
ATOM 1122 C C . LEU A 1 140 ? -6.030 -3.655 14.032 1.00 98.75 140 LEU A C 1
ATOM 1124 O O . LEU A 1 140 ? -6.198 -4.399 14.991 1.00 98.75 140 LEU A O 1
ATOM 1128 N N . THR A 1 141 ? -4.920 -3.711 13.287 1.00 98.50 141 THR A N 1
ATOM 1129 C CA . THR A 1 141 ? -3.785 -4.578 13.633 1.00 98.50 141 THR A CA 1
ATOM 1130 C C . THR A 1 141 ? -3.199 -4.207 14.994 1.00 98.50 141 THR A C 1
ATOM 1132 O O . THR A 1 141 ? -2.898 -5.102 15.774 1.00 98.50 141 THR A O 1
ATOM 1135 N N . MET A 1 142 ? -3.086 -2.914 15.319 1.00 98.44 142 MET A N 1
ATOM 1136 C CA . MET A 1 142 ? -2.642 -2.476 16.648 1.00 98.44 142 MET A CA 1
ATOM 1137 C C . MET A 1 142 ? -3.626 -2.894 17.751 1.00 98.44 142 MET A C 1
ATOM 1139 O O . MET A 1 142 ? -3.189 -3.322 18.813 1.00 98.44 142 MET A O 1
ATOM 1143 N N . VAL A 1 143 ? -4.940 -2.844 17.499 1.00 98.69 143 VAL A N 1
ATOM 1144 C CA . VAL A 1 143 ? -5.937 -3.392 18.438 1.00 98.69 143 VAL A CA 1
ATOM 1145 C C . VAL A 1 143 ? -5.663 -4.872 18.713 1.00 98.69 143 VAL A C 1
ATOM 1147 O O . VAL A 1 143 ? -5.609 -5.249 19.874 1.00 98.69 143 VAL A O 1
ATOM 1150 N N . LEU A 1 144 ? -5.391 -5.685 17.685 1.00 98.25 144 LEU A N 1
ATOM 1151 C CA . LEU A 1 144 ? -5.057 -7.105 17.875 1.00 98.25 144 LEU A CA 1
ATOM 1152 C C . LEU A 1 144 ? -3.707 -7.344 18.569 1.00 98.25 144 LEU A C 1
ATOM 1154 O O . LEU A 1 144 ? -3.505 -8.399 19.158 1.00 98.25 144 LEU A O 1
ATOM 1158 N N . GLN A 1 145 ? -2.769 -6.397 18.507 1.00 98.12 145 GLN A N 1
ATOM 1159 C CA . GLN A 1 145 ? -1.527 -6.488 19.282 1.00 98.12 145 GLN A CA 1
ATOM 1160 C C . GLN A 1 145 ? -1.768 -6.253 20.778 1.00 98.12 145 GLN A C 1
ATOM 1162 O O . GLN A 1 145 ? -1.087 -6.854 21.602 1.00 98.12 145 GLN A O 1
ATOM 1167 N N . LEU A 1 146 ? -2.719 -5.379 21.120 1.00 98.12 146 LEU A N 1
ATOM 1168 C CA . LEU A 1 146 ? -3.090 -5.071 22.502 1.00 98.12 146 LEU A CA 1
ATOM 1169 C C . LEU A 1 146 ? -4.060 -6.110 23.080 1.00 98.12 146 LEU A C 1
ATOM 1171 O O . LEU A 1 146 ? -3.939 -6.493 24.239 1.00 98.12 146 LEU A O 1
ATOM 1175 N N . GLU A 1 147 ? -5.002 -6.574 22.263 1.00 98.00 147 GLU A N 1
ATOM 1176 C CA . GLU A 1 147 ? -6.026 -7.550 22.614 1.00 98.00 147 GLU A CA 1
ATOM 1177 C C . GLU A 1 147 ? -6.197 -8.551 21.456 1.00 98.00 147 GLU A C 1
ATOM 1179 O O . GLU A 1 147 ? -6.977 -8.315 20.525 1.00 98.00 147 GLU A O 1
ATOM 1184 N N . PRO A 1 148 ? -5.464 -9.679 21.488 1.00 96.12 148 PRO A N 1
ATOM 1185 C CA . PRO A 1 148 ? -5.447 -10.646 20.393 1.00 96.12 148 PRO A CA 1
ATOM 1186 C C . PRO A 1 148 ? -6.824 -11.177 20.004 1.00 96.12 148 PRO A C 1
ATOM 1188 O O . PRO A 1 148 ? -7.081 -11.367 18.819 1.00 96.12 148 PRO A O 1
ATOM 1191 N N . ASP A 1 149 ? -7.738 -11.371 20.952 1.00 94.81 149 ASP A N 1
ATOM 1192 C CA . ASP A 1 149 ? -9.060 -11.958 20.692 1.00 94.81 149 ASP A CA 1
ATOM 1193 C C . ASP A 1 149 ? -10.163 -10.921 20.444 1.00 94.81 149 ASP A C 1
ATOM 1195 O O . ASP A 1 149 ? -11.349 -11.258 20.438 1.00 94.81 149 ASP A O 1
ATOM 1199 N N . HIS A 1 150 ? -9.791 -9.665 20.162 1.00 97.12 150 HIS A N 1
ATOM 1200 C CA . HIS A 1 150 ? -10.749 -8.591 19.922 1.00 97.12 150 HIS A CA 1
ATOM 1201 C C . HIS A 1 150 ? -11.598 -8.851 18.664 1.00 97.12 150 HIS A C 1
ATOM 1203 O O . HIS A 1 150 ? -11.235 -8.524 17.526 1.00 97.12 150 HIS A O 1
ATOM 1209 N N . GLU A 1 151 ? -12.808 -9.363 18.882 1.00 95.62 151 GLU A N 1
ATOM 1210 C CA . GLU A 1 151 ? -13.728 -9.839 17.846 1.00 95.62 151 GLU A CA 1
ATOM 1211 C C . GLU A 1 151 ? -14.009 -8.796 16.753 1.00 95.62 151 GLU A C 1
ATOM 1213 O O . GLU A 1 151 ? -13.917 -9.089 15.557 1.00 95.62 151 GLU A O 1
ATOM 1218 N N . GLN A 1 152 ? -14.326 -7.554 17.136 1.00 96.12 152 GLN A N 1
ATOM 1219 C CA . GLN A 1 152 ? -14.633 -6.508 16.158 1.00 96.12 152 GLN A CA 1
ATOM 1220 C C . GLN A 1 152 ? -13.446 -6.209 15.232 1.00 96.12 152 GLN A C 1
ATOM 1222 O O . GLN A 1 152 ? -13.645 -6.050 14.027 1.00 96.12 152 GLN A O 1
ATOM 1227 N N . ALA A 1 153 ? -12.223 -6.139 15.766 1.00 97.94 153 ALA A N 1
ATOM 1228 C CA . ALA A 1 153 ? -11.039 -5.846 14.971 1.00 97.94 153 ALA A CA 1
ATOM 1229 C C . ALA A 1 153 ? -10.745 -6.974 13.978 1.00 97.94 153 ALA A C 1
ATOM 1231 O O . ALA A 1 153 ? -10.505 -6.697 12.803 1.00 97.94 153 ALA A O 1
ATOM 1232 N N . ARG A 1 154 ? -10.880 -8.235 14.407 1.00 97.38 154 ARG A N 1
ATOM 1233 C CA . ARG A 1 154 ? -10.751 -9.407 13.530 1.00 97.38 154 ARG A CA 1
ATOM 1234 C C . ARG A 1 154 ? -11.769 -9.388 12.391 1.00 97.38 154 ARG A C 1
ATOM 1236 O O . ARG A 1 154 ? -11.389 -9.491 11.225 1.00 97.38 154 ARG A O 1
ATOM 1243 N N . ARG A 1 155 ? -13.048 -9.152 12.697 1.00 96.06 155 ARG A N 1
ATOM 1244 C CA . ARG A 1 155 ? -14.105 -9.036 11.676 1.00 96.06 155 ARG A CA 1
ATOM 1245 C C . ARG A 1 155 ? -13.829 -7.907 10.681 1.00 96.06 155 ARG A C 1
ATOM 1247 O O . ARG A 1 155 ? -13.954 -8.111 9.478 1.00 96.06 155 ARG A O 1
ATOM 1254 N N . LEU A 1 156 ? -13.429 -6.728 11.162 1.00 96.94 156 LEU A N 1
ATOM 1255 C CA . LEU A 1 156 ? -13.119 -5.579 10.301 1.00 96.94 156 LEU A CA 1
ATOM 1256 C C . LEU A 1 156 ? -11.858 -5.784 9.446 1.00 96.94 156 LEU A C 1
ATOM 1258 O O . LEU A 1 156 ? -11.743 -5.177 8.385 1.00 96.94 156 LEU A O 1
ATOM 1262 N N . LEU A 1 157 ? -10.931 -6.635 9.887 1.00 97.44 157 LEU A N 1
ATOM 1263 C CA . LEU A 1 157 ? -9.763 -7.068 9.116 1.00 97.44 157 LEU A CA 1
ATOM 1264 C C . LEU A 1 157 ? -10.075 -8.207 8.130 1.00 97.44 157 LEU A C 1
ATOM 1266 O O . LEU A 1 157 ? -9.208 -8.574 7.341 1.00 97.44 157 LEU A O 1
ATOM 1270 N N . GLY A 1 158 ? -11.299 -8.743 8.146 1.00 95.88 158 GLY A N 1
ATOM 1271 C CA . GLY A 1 158 ? -11.740 -9.810 7.248 1.00 95.88 158 GLY A CA 1
ATOM 1272 C C . GLY A 1 158 ? -11.421 -11.228 7.727 1.00 95.88 158 GLY A C 1
ATOM 1273 O O . GLY A 1 158 ? -11.599 -12.171 6.955 1.00 95.88 158 GLY A O 1
ATOM 1274 N N . PHE A 1 159 ? -10.982 -11.406 8.978 1.00 95.12 159 PHE A N 1
ATOM 1275 C CA . PHE A 1 159 ? -10.867 -12.737 9.577 1.00 95.12 159 PHE A CA 1
ATOM 1276 C C . PHE A 1 159 ? -12.249 -13.380 9.724 1.00 95.12 159 PHE A C 1
ATOM 1278 O O . PHE A 1 159 ? -13.265 -12.700 9.909 1.00 95.12 159 PHE A O 1
ATOM 1285 N N . ARG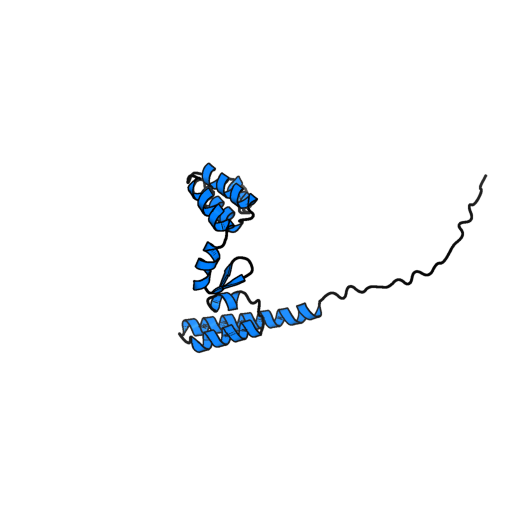 A 1 160 ? -12.284 -14.711 9.657 1.00 92.38 160 ARG A N 1
ATOM 1286 C CA . ARG A 1 160 ? -13.498 -15.512 9.819 1.00 92.38 160 ARG A CA 1
ATOM 1287 C C . ARG A 1 160 ? -13.262 -16.539 10.905 1.00 92.38 160 ARG A C 1
ATOM 1289 O O . ARG A 1 160 ? -12.282 -17.263 10.844 1.00 92.38 160 ARG A O 1
ATOM 1296 N N . ARG A 1 161 ? -14.209 -16.626 11.833 1.00 90.69 161 ARG A N 1
ATOM 1297 C CA . ARG A 1 161 ? -14.182 -17.627 12.889 1.00 90.69 161 ARG A CA 1
ATOM 1298 C C . ARG A 1 161 ? -14.564 -18.996 12.316 1.00 90.69 161 ARG A C 1
ATOM 1300 O O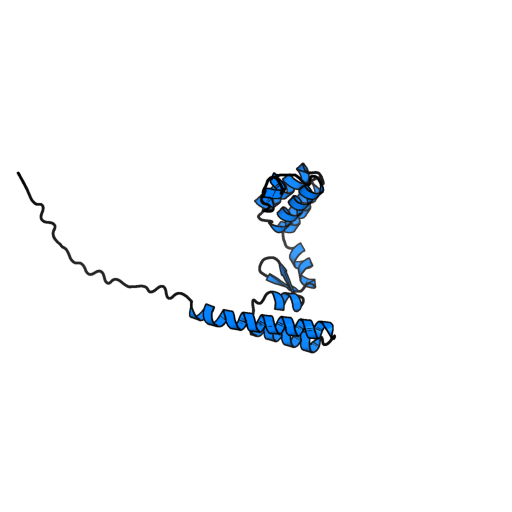 . ARG A 1 161 ? -15.632 -19.109 11.710 1.00 90.69 161 ARG A O 1
ATOM 1307 N N . ILE A 1 162 ? -13.711 -20.001 12.486 1.00 92.69 162 ILE A N 1
ATOM 1308 C CA . ILE A 1 162 ? -13.905 -21.384 12.024 1.00 92.69 162 ILE A CA 1
ATOM 1309 C C . ILE A 1 162 ? -13.693 -22.304 13.227 1.00 92.69 162 ILE A C 1
ATOM 1311 O O . ILE A 1 162 ? -12.699 -22.177 13.929 1.00 92.69 162 ILE A O 1
ATOM 1315 N N . ASP A 1 163 ? -14.662 -23.181 13.499 1.00 89.31 163 ASP A N 1
ATOM 1316 C CA . ASP A 1 163 ? -14.613 -24.173 14.587 1.00 89.31 163 ASP A CA 1
ATOM 1317 C C . ASP A 1 163 ? -14.300 -23.612 15.987 1.00 89.31 163 ASP A C 1
ATOM 1319 O O . ASP A 1 163 ? -13.803 -24.305 16.866 1.00 89.31 163 ASP A O 1
ATOM 1323 N N . GLY A 1 164 ? -14.662 -22.349 16.225 1.00 84.44 164 GLY A N 1
ATOM 1324 C CA . GLY A 1 164 ? -14.465 -21.677 17.509 1.00 84.44 164 GLY A CA 1
ATOM 1325 C C . GLY A 1 164 ? -13.236 -20.772 17.556 1.00 84.44 164 GLY A C 1
ATOM 1326 O O . GLY A 1 164 ? -13.262 -19.845 18.368 1.00 84.44 164 GLY A O 1
ATOM 1327 N N . ASP A 1 165 ? -12.296 -20.941 16.625 1.00 83.94 165 ASP A N 1
ATOM 1328 C CA . ASP A 1 165 ? -11.035 -20.201 16.514 1.00 83.94 165 ASP A CA 1
ATOM 1329 C C . ASP A 1 165 ? -11.080 -19.128 15.414 1.00 83.94 165 ASP A C 1
ATOM 1331 O O . ASP A 1 165 ? -11.940 -19.156 14.530 1.00 83.94 165 ASP A O 1
ATOM 1335 N N . TRP A 1 166 ? -10.182 -18.143 15.493 1.00 82.81 166 TRP A N 1
ATOM 1336 C CA . TRP A 1 166 ? -10.162 -16.938 14.652 1.00 82.81 166 TRP A CA 1
ATOM 1337 C C . TRP A 1 166 ? -9.153 -16.948 13.505 1.00 82.81 166 TRP A C 1
ATOM 1339 O O . TRP A 1 166 ? -8.011 -17.407 13.719 1.00 82.81 166 TRP A O 1
#